Protein AF-A0A940X1I4-F1 (afdb_monomer)

Radius of gyration: 18.73 Å; Cα contacts (8 Å, |Δi|>4): 141; chains: 1; bounding box: 49×26×51 Å

pLDDT: mean 86.99, std 10.25, range [44.75, 97.38]

Sequence (140 aa):
MSSVQHRSVTEFQANRASGAPRRWTYWVALFTAVNGLLLLSGQDLTFLAGLVAPFAFAGATSHFVAAALFAAIAYASLRYRPILLVALVLYLVDTAFAAYSTLWSGVIMHVVVLALVGIAVTAGRRLKAQLAAETGGNKV

Organism: NCBI:txid1453541

Nearest PDB structures (foldseek):
  6jx6-assembly1_D  TM=3.379E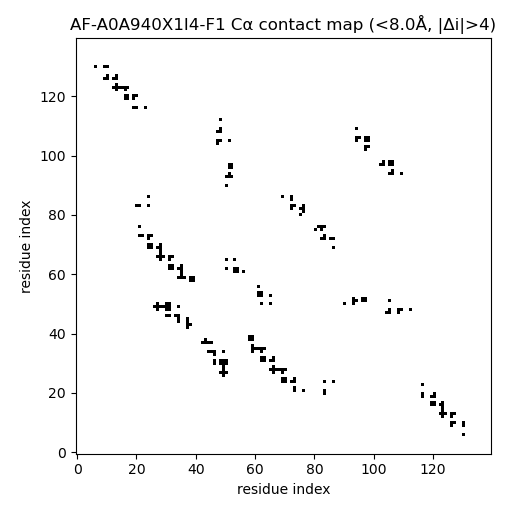-01  e=2.374E+00  Homo sapiens

Structure (mmCIF, N/CA/C/O backbone):
data_AF-A0A940X1I4-F1
#
_entry.id   AF-A0A940X1I4-F1
#
loop_
_atom_site.group_PDB
_atom_site.id
_atom_site.type_symbol
_atom_site.label_atom_id
_atom_site.label_alt_id
_atom_site.label_comp_id
_atom_site.label_asym_id
_atom_site.label_entity_id
_atom_site.label_seq_id
_atom_site.pdbx_PDB_ins_code
_atom_site.Cartn_x
_atom_site.Cartn_y
_atom_site.Cartn_z
_atom_site.occupancy
_atom_site.B_iso_or_equiv
_atom_site.auth_seq_id
_atom_site.auth_comp_id
_atom_site.auth_asym_id
_atom_site.auth_atom_id
_atom_site.pdbx_PDB_model_num
ATOM 1 N N . MET A 1 1 ? -26.478 -13.541 28.894 1.00 54.09 1 MET A N 1
ATOM 2 C CA . MET A 1 1 ? -25.081 -13.816 28.471 1.00 54.09 1 MET A CA 1
ATOM 3 C C . MET A 1 1 ? -24.812 -13.523 26.987 1.00 54.09 1 MET A C 1
ATOM 5 O O . MET A 1 1 ? -23.675 -13.205 26.672 1.00 54.09 1 MET A O 1
ATOM 9 N N . SER A 1 2 ? -25.808 -13.539 26.087 1.00 64.31 2 SER A N 1
ATOM 10 C CA . SER A 1 2 ? -25.612 -13.291 24.641 1.00 64.31 2 SER A CA 1
ATOM 11 C C . SER A 1 2 ? -25.209 -11.853 24.264 1.00 64.31 2 SER A C 1
ATOM 13 O O . SER A 1 2 ? -24.398 -11.671 23.360 1.00 64.31 2 SER A O 1
ATOM 15 N N . SER A 1 3 ? -25.711 -10.828 24.963 1.00 61.50 3 SER A N 1
ATOM 16 C CA . SER A 1 3 ? -25.433 -9.413 24.645 1.00 61.50 3 SER A CA 1
ATOM 17 C C . SER A 1 3 ? -23.980 -8.995 24.909 1.00 61.50 3 SER A C 1
ATOM 19 O O . SER A 1 3 ? -23.395 -8.246 24.130 1.00 61.50 3 SER A O 1
ATOM 21 N N . VAL A 1 4 ? -23.360 -9.529 25.967 1.00 63.28 4 VAL A N 1
ATOM 22 C CA . VAL A 1 4 ? -21.953 -9.258 26.318 1.00 63.28 4 VAL A CA 1
ATOM 23 C C . VAL A 1 4 ? -20.997 -9.892 25.301 1.00 63.28 4 VAL A C 1
ATOM 25 O O . VAL A 1 4 ? -20.015 -9.269 24.901 1.00 63.28 4 VAL A O 1
ATOM 28 N N . GLN A 1 5 ? -21.311 -11.103 24.828 1.00 69.31 5 GLN A N 1
ATOM 29 C CA . GLN A 1 5 ? -20.530 -11.799 23.802 1.00 69.31 5 GLN A CA 1
ATOM 30 C C . GLN A 1 5 ? -20.685 -11.151 22.415 1.00 69.31 5 GLN A C 1
ATOM 32 O O . GLN A 1 5 ? -19.723 -11.095 21.654 1.00 69.31 5 GLN A O 1
ATOM 37 N N . HIS A 1 6 ? -21.862 -10.603 22.098 1.00 72.94 6 HIS A N 1
ATOM 38 C CA . HIS A 1 6 ? -22.082 -9.849 20.861 1.00 72.94 6 HIS A CA 1
ATOM 39 C C . HIS A 1 6 ? -21.248 -8.558 20.828 1.00 72.94 6 HIS A C 1
ATOM 41 O O . HIS A 1 6 ? -20.562 -8.275 19.847 1.00 72.94 6 HIS A O 1
ATOM 47 N N . ARG A 1 7 ? -21.230 -7.805 21.935 1.00 75.81 7 ARG A N 1
ATOM 48 C CA . ARG A 1 7 ? -20.473 -6.553 22.046 1.00 75.81 7 ARG A CA 1
ATOM 49 C C . ARG A 1 7 ? -18.965 -6.751 21.885 1.00 75.81 7 ARG A C 1
ATOM 51 O O . ARG A 1 7 ? -18.337 -6.008 21.133 1.00 75.81 7 ARG A O 1
ATOM 58 N N . SER A 1 8 ? -18.384 -7.758 22.540 1.00 82.75 8 SER A N 1
ATOM 59 C CA . SER A 1 8 ? -16.937 -8.012 22.469 1.00 82.75 8 SER A CA 1
ATOM 60 C C . SER A 1 8 ? -16.475 -8.393 21.057 1.00 82.75 8 SER A C 1
ATOM 62 O O . SER A 1 8 ? -15.414 -7.951 20.607 1.00 82.75 8 SER A O 1
ATOM 64 N N . VAL A 1 9 ? -17.293 -9.146 20.314 1.00 83.75 9 VAL A N 1
ATOM 65 C CA . VAL A 1 9 ? -17.029 -9.484 18.908 1.00 83.75 9 VAL A CA 1
ATOM 66 C C . VAL A 1 9 ? -17.093 -8.236 18.027 1.00 83.75 9 VAL A C 1
ATOM 68 O O . VAL A 1 9 ? -16.181 -8.005 17.230 1.00 83.75 9 VAL A O 1
ATOM 71 N N . THR A 1 10 ? -18.116 -7.398 18.194 1.00 79.94 10 THR A N 1
ATOM 72 C CA . THR A 1 10 ? -18.276 -6.153 17.428 1.00 79.94 10 THR A CA 1
ATOM 73 C C . THR A 1 10 ? -17.136 -5.166 17.708 1.00 79.94 10 THR A C 1
ATOM 75 O O . THR A 1 10 ? -16.580 -4.585 16.773 1.00 79.94 10 THR A O 1
ATOM 78 N N . GLU A 1 11 ? -16.701 -5.026 18.965 1.00 81.12 11 GLU A N 1
ATOM 79 C CA . GLU A 1 11 ? -15.538 -4.212 19.353 1.00 81.12 11 GLU A CA 1
ATOM 80 C C . GLU A 1 11 ? -14.237 -4.737 18.732 1.00 81.12 11 GLU A C 1
ATOM 82 O O . GLU A 1 11 ? -13.456 -3.966 18.163 1.00 81.12 11 GLU A O 1
ATOM 87 N N . PHE A 1 12 ? -14.014 -6.054 18.762 1.00 84.62 12 PHE A N 1
ATOM 88 C CA . PHE A 1 12 ? -12.860 -6.678 18.116 1.00 84.62 12 PHE A CA 1
ATOM 89 C C . PHE A 1 12 ? -12.842 -6.416 16.603 1.00 84.62 12 PHE A C 1
ATOM 91 O O . PHE A 1 12 ? -11.812 -6.012 16.049 1.00 84.62 12 PHE A O 1
ATOM 98 N N . GLN A 1 13 ? -13.978 -6.594 15.925 1.00 84.19 13 GLN A N 1
ATOM 99 C CA . GLN A 1 13 ? -14.103 -6.350 14.487 1.00 84.19 13 GLN A CA 1
ATOM 100 C C . GLN A 1 13 ? -13.887 -4.873 14.138 1.00 84.19 13 GLN A C 1
ATOM 102 O O . GLN A 1 13 ? -13.129 -4.569 13.213 1.00 84.19 13 GLN A O 1
ATOM 107 N N . ALA A 1 14 ? -14.468 -3.949 14.907 1.00 80.81 14 ALA A N 1
ATOM 108 C CA . ALA A 1 14 ? -14.288 -2.510 14.730 1.00 80.81 14 ALA A CA 1
ATOM 109 C C . ALA A 1 14 ? -12.818 -2.085 14.898 1.00 80.81 14 ALA A C 1
ATOM 111 O O . ALA A 1 14 ? -12.292 -1.290 14.107 1.00 80.81 14 ALA A O 1
ATOM 112 N N . ASN A 1 15 ? -12.127 -2.646 15.893 1.00 82.44 15 ASN A N 1
ATOM 113 C CA . ASN A 1 15 ? -10.704 -2.407 16.116 1.00 82.44 15 ASN A CA 1
ATOM 114 C C . ASN A 1 15 ? -9.856 -2.971 14.971 1.00 82.44 15 ASN A C 1
ATOM 116 O O . ASN A 1 15 ? -8.997 -2.261 14.437 1.00 82.44 15 ASN A O 1
ATOM 120 N N . ARG A 1 16 ? -10.142 -4.196 14.515 1.00 83.69 16 ARG A N 1
ATOM 121 C CA . ARG A 1 16 ? -9.458 -4.820 13.372 1.00 83.69 16 ARG A CA 1
ATOM 122 C C . ARG A 1 16 ? -9.637 -4.005 12.088 1.00 83.69 16 ARG A C 1
ATOM 124 O O . ARG A 1 16 ? -8.648 -3.746 11.402 1.00 83.69 16 ARG A O 1
ATOM 131 N N . ALA A 1 17 ? -10.861 -3.570 11.797 1.00 82.12 17 ALA A N 1
ATOM 132 C CA . ALA A 1 17 ? -11.200 -2.766 10.624 1.00 82.12 17 ALA A CA 1
ATOM 133 C C . ALA A 1 17 ? -10.513 -1.392 10.645 1.00 82.12 17 ALA A C 1
ATOM 135 O O . ALA A 1 17 ? -10.037 -0.915 9.619 1.00 82.12 17 ALA A O 1
ATOM 136 N N . SER A 1 18 ? -10.361 -0.781 11.824 1.00 80.00 18 SER A N 1
ATOM 137 C CA . SER A 1 18 ? -9.660 0.503 11.951 1.00 80.00 18 SER A CA 1
ATOM 138 C C . SER A 1 18 ? -8.162 0.435 11.619 1.00 80.00 18 SER A C 1
ATOM 140 O O . SER A 1 18 ? -7.569 1.445 11.247 1.00 80.00 18 SER A O 1
ATOM 142 N N . GLY A 1 19 ? -7.553 -0.752 11.708 1.00 85.50 19 GLY A N 1
ATOM 143 C CA . GLY A 1 19 ? -6.171 -0.998 11.297 1.00 85.50 19 GLY A CA 1
ATOM 144 C C . GLY A 1 19 ? -5.999 -1.326 9.811 1.00 85.50 19 GLY A C 1
ATOM 145 O O . GLY A 1 19 ? -4.861 -1.505 9.375 1.00 85.50 19 GLY A O 1
ATOM 146 N N . ALA A 1 20 ? -7.089 -1.431 9.039 1.00 87.38 20 ALA A N 1
ATOM 147 C CA . ALA A 1 20 ? -7.049 -1.855 7.641 1.00 87.38 20 ALA A CA 1
ATOM 148 C C . ALA A 1 20 ? -6.165 -0.963 6.750 1.00 87.38 20 ALA A C 1
ATOM 150 O O . ALA A 1 20 ? -5.335 -1.538 6.049 1.00 87.38 20 ALA A O 1
ATOM 151 N N . PRO A 1 21 ? -6.217 0.386 6.821 1.00 89.69 21 PRO A N 1
ATOM 152 C CA . PRO A 1 21 ? -5.365 1.232 5.981 1.00 89.69 21 PRO A CA 1
ATOM 153 C C . PRO A 1 21 ? -3.871 0.980 6.208 1.00 89.69 21 PRO A C 1
ATOM 155 O O . PRO A 1 21 ? -3.123 0.783 5.262 1.00 89.69 21 PRO A O 1
ATOM 158 N N . ARG A 1 22 ? -3.434 0.874 7.468 1.00 93.19 22 ARG A N 1
ATOM 159 C CA . ARG A 1 22 ? -2.030 0.579 7.788 1.00 93.19 22 ARG A CA 1
ATOM 160 C C . ARG A 1 22 ? -1.601 -0.797 7.283 1.00 93.19 22 ARG A C 1
ATOM 162 O O . ARG A 1 22 ? -0.516 -0.944 6.733 1.00 93.19 22 ARG A O 1
ATOM 169 N N . ARG A 1 23 ? -2.434 -1.820 7.507 1.00 92.94 23 ARG A N 1
ATOM 170 C CA . ARG A 1 23 ? -2.147 -3.187 7.044 1.00 92.94 23 ARG A CA 1
ATOM 171 C C . ARG A 1 23 ? -2.058 -3.241 5.526 1.00 92.94 23 ARG A C 1
ATOM 173 O O . ARG A 1 23 ? -1.164 -3.890 5.009 1.00 92.94 23 ARG A O 1
ATOM 180 N N . TRP A 1 24 ? -2.947 -2.538 4.835 1.00 93.75 24 TRP A N 1
ATOM 181 C CA . TRP A 1 24 ? -2.897 -2.384 3.389 1.00 93.75 24 TRP A CA 1
ATOM 182 C C . TRP A 1 24 ? -1.570 -1.769 2.929 1.00 93.75 24 TRP A C 1
ATOM 184 O O . TRP A 1 24 ? -0.916 -2.347 2.070 1.00 93.75 24 TRP A O 1
ATOM 194 N N . THR A 1 25 ? -1.114 -0.678 3.551 1.00 94.56 25 THR A N 1
ATOM 195 C CA . THR A 1 25 ? 0.183 -0.068 3.214 1.00 94.56 25 THR A CA 1
ATOM 196 C C . THR A 1 25 ? 1.349 -1.052 3.398 1.00 94.56 25 THR A C 1
ATOM 198 O O . THR A 1 25 ? 2.239 -1.101 2.554 1.00 94.56 25 THR A O 1
ATOM 201 N N . TYR A 1 26 ? 1.322 -1.893 4.441 1.00 95.88 26 TYR A N 1
ATOM 202 C CA . TYR A 1 26 ? 2.303 -2.976 4.605 1.00 95.88 26 TYR A CA 1
ATOM 203 C C . TYR A 1 26 ? 2.203 -4.058 3.523 1.00 95.88 26 TYR A C 1
ATOM 205 O O . TYR A 1 26 ? 3.232 -4.536 3.057 1.00 95.88 26 TYR A O 1
ATOM 213 N N . TRP A 1 27 ? 0.994 -4.443 3.107 1.00 94.12 27 TRP A N 1
ATOM 214 C CA . TRP A 1 27 ? 0.813 -5.407 2.017 1.00 94.12 27 TRP A CA 1
ATOM 215 C C . TRP A 1 27 ? 1.352 -4.873 0.690 1.00 94.12 27 TRP A C 1
ATOM 217 O O . TRP A 1 27 ? 2.059 -5.599 -0.001 1.00 94.12 27 TRP A O 1
ATOM 227 N N . VAL A 1 28 ? 1.100 -3.599 0.370 1.00 94.50 28 VAL A N 1
ATOM 228 C CA . VAL A 1 28 ? 1.676 -2.945 -0.818 1.00 94.50 28 VAL A CA 1
ATOM 229 C C . VAL A 1 28 ? 3.203 -2.958 -0.751 1.00 94.50 28 VAL A C 1
ATOM 231 O O . VAL A 1 28 ? 3.848 -3.334 -1.729 1.00 94.50 28 VAL A O 1
ATOM 234 N N . ALA A 1 29 ? 3.790 -2.620 0.403 1.00 96.25 29 ALA A N 1
ATOM 235 C CA . ALA A 1 29 ? 5.237 -2.699 0.601 1.00 96.25 29 ALA A CA 1
ATOM 236 C C . ALA A 1 29 ? 5.772 -4.118 0.356 1.00 96.25 29 ALA A C 1
ATOM 238 O O . ALA A 1 29 ? 6.731 -4.295 -0.392 1.00 96.25 29 ALA A O 1
ATOM 239 N N . LEU A 1 30 ? 5.125 -5.131 0.939 1.00 96.50 30 LEU A N 1
ATOM 240 C CA . LEU A 1 30 ? 5.527 -6.527 0.796 1.00 96.50 30 LEU A CA 1
ATOM 241 C C . LEU A 1 30 ? 5.457 -6.995 -0.661 1.00 96.50 30 LEU A C 1
ATOM 243 O O . LEU A 1 30 ? 6.448 -7.508 -1.167 1.00 96.50 30 LEU A O 1
ATOM 247 N N . PHE A 1 31 ? 4.329 -6.804 -1.350 1.00 94.94 31 PHE A N 1
ATOM 248 C CA . PHE A 1 31 ? 4.189 -7.240 -2.744 1.00 94.94 31 PHE A CA 1
ATOM 249 C C . PHE A 1 31 ? 5.152 -6.504 -3.678 1.00 94.94 31 PHE A C 1
ATOM 251 O O . PHE A 1 31 ? 5.712 -7.112 -4.585 1.00 94.94 31 PHE A O 1
ATOM 258 N N . THR A 1 32 ? 5.423 -5.225 -3.410 1.00 95.06 32 THR A N 1
ATOM 259 C CA . THR A 1 32 ? 6.432 -4.465 -4.159 1.00 95.06 32 THR A CA 1
ATOM 260 C C . THR A 1 32 ? 7.838 -5.023 -3.925 1.00 95.06 32 THR A C 1
ATOM 262 O O . THR A 1 32 ? 8.592 -5.193 -4.878 1.00 95.06 32 THR A O 1
ATOM 265 N N . ALA A 1 33 ? 8.193 -5.381 -2.687 1.00 95.81 33 ALA A N 1
ATOM 266 C CA . ALA A 1 33 ? 9.474 -6.024 -2.393 1.00 95.81 33 ALA A CA 1
ATOM 267 C C . ALA A 1 33 ? 9.590 -7.408 -3.051 1.00 95.81 33 ALA A C 1
ATOM 269 O O . ALA A 1 33 ? 10.642 -7.738 -3.592 1.00 95.81 33 ALA A O 1
ATOM 270 N N . VAL A 1 34 ? 8.509 -8.198 -3.051 1.00 94.81 34 VAL A N 1
ATOM 271 C CA . VAL A 1 34 ? 8.452 -9.496 -3.742 1.00 94.81 34 VAL A CA 1
ATOM 272 C C . VAL A 1 34 ? 8.685 -9.319 -5.242 1.00 94.81 34 VAL A C 1
ATOM 274 O O . VAL A 1 34 ? 9.486 -10.060 -5.796 1.00 94.81 34 VAL A O 1
ATOM 277 N N . ASN A 1 35 ? 8.093 -8.308 -5.886 1.00 93.00 35 ASN A N 1
ATOM 278 C CA . ASN A 1 35 ? 8.389 -7.990 -7.289 1.00 93.00 35 ASN A CA 1
ATOM 279 C C . ASN A 1 35 ? 9.881 -7.696 -7.513 1.00 93.00 35 ASN A C 1
ATOM 281 O O . ASN A 1 35 ? 10.471 -8.211 -8.458 1.00 93.00 35 ASN A O 1
ATOM 285 N N . GLY A 1 36 ? 10.518 -6.942 -6.609 1.00 92.31 36 GLY A N 1
ATOM 286 C CA . GLY A 1 36 ? 11.967 -6.721 -6.650 1.00 92.31 36 GLY A CA 1
ATOM 287 C C . GLY A 1 36 ? 12.773 -8.021 -6.547 1.00 92.31 36 GLY A C 1
ATOM 288 O O . GLY A 1 36 ? 13.729 -8.214 -7.295 1.00 92.31 36 GLY A O 1
ATOM 289 N N . LEU A 1 37 ? 12.374 -8.940 -5.661 1.00 94.00 37 LEU A N 1
ATOM 290 C CA . LEU A 1 37 ? 13.012 -10.256 -5.522 1.00 94.00 37 LEU A CA 1
ATOM 291 C C . LEU A 1 37 ? 12.827 -11.125 -6.771 1.00 94.00 37 LEU A C 1
ATOM 293 O O . LEU A 1 37 ? 13.787 -11.751 -7.216 1.00 94.00 37 LEU A O 1
ATOM 297 N N . LEU A 1 38 ? 11.626 -11.142 -7.355 1.00 91.88 38 LEU A N 1
ATOM 298 C CA . LEU A 1 38 ? 11.343 -11.880 -8.587 1.00 91.88 38 LEU A CA 1
ATOM 299 C C . LEU A 1 38 ? 12.211 -11.371 -9.738 1.00 91.88 38 LEU A C 1
ATOM 301 O O . LEU A 1 38 ? 12.859 -12.176 -10.410 1.00 91.88 38 LEU A O 1
ATOM 305 N N . LEU A 1 39 ? 12.328 -10.046 -9.873 1.00 90.19 39 LEU A N 1
ATOM 306 C CA . LEU A 1 39 ? 13.186 -9.416 -10.871 1.00 90.19 39 LEU A CA 1
ATOM 307 C C . LEU A 1 39 ? 14.666 -9.778 -10.666 1.00 90.19 39 LEU A C 1
ATOM 309 O O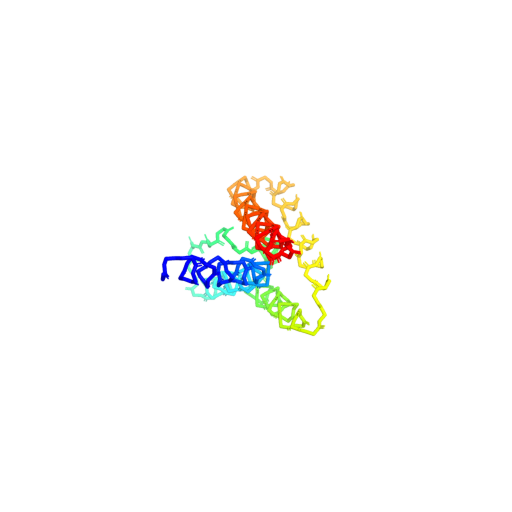 . LEU A 1 39 ? 15.349 -10.108 -11.632 1.00 90.19 39 LEU A O 1
ATOM 313 N N . LEU A 1 40 ? 15.163 -9.778 -9.420 1.00 91.81 40 LEU A N 1
ATOM 314 C CA . LEU A 1 40 ? 16.532 -10.226 -9.108 1.00 91.81 40 LEU A CA 1
ATOM 315 C C . LEU A 1 40 ? 16.765 -11.697 -9.460 1.00 91.81 40 LEU A C 1
ATOM 317 O O . LEU A 1 40 ? 17.860 -12.061 -9.880 1.00 91.81 40 LEU A O 1
ATOM 321 N N . SER A 1 41 ? 15.750 -12.540 -9.279 1.00 90.38 41 SER A N 1
ATOM 322 C CA . SER A 1 41 ? 15.820 -13.966 -9.603 1.00 90.38 41 SER A CA 1
ATOM 323 C C . SER A 1 41 ? 15.635 -14.276 -11.094 1.00 90.38 41 SER A C 1
ATOM 325 O O . SER A 1 41 ? 15.702 -15.442 -11.475 1.00 90.38 41 SER A O 1
ATOM 327 N N . GLY A 1 42 ? 15.399 -13.259 -11.933 1.00 86.00 42 GLY A N 1
ATOM 328 C CA . GLY A 1 42 ? 15.167 -13.422 -13.369 1.00 86.00 42 GLY A CA 1
ATOM 329 C C . GLY A 1 42 ? 13.837 -14.100 -13.713 1.00 86.00 42 GLY A C 1
ATOM 330 O O . GLY A 1 42 ? 13.706 -14.653 -14.801 1.00 86.00 42 GLY A O 1
ATOM 331 N N . GLN A 1 43 ? 12.865 -14.099 -12.795 1.00 84.88 43 GLN A N 1
ATOM 332 C CA . GLN A 1 43 ? 11.539 -14.654 -13.059 1.00 84.88 43 GLN A CA 1
ATOM 333 C C . GLN A 1 43 ? 10.665 -13.646 -13.802 1.00 84.88 43 GLN A C 1
ATOM 335 O O . GLN A 1 43 ? 10.564 -12.490 -13.400 1.00 84.88 43 GLN A O 1
ATOM 340 N N . ASP A 1 44 ? 9.970 -14.117 -14.837 1.00 76.06 44 ASP A N 1
ATOM 341 C CA . ASP A 1 44 ? 9.014 -13.326 -15.622 1.00 76.06 44 ASP A CA 1
ATOM 342 C C . ASP A 1 44 ? 7.607 -13.363 -14.994 1.00 76.06 44 ASP A C 1
ATOM 344 O O . ASP A 1 44 ? 6.606 -13.725 -15.611 1.00 76.06 44 ASP A O 1
ATOM 348 N N . LEU A 1 45 ? 7.549 -13.088 -13.689 1.00 78.44 45 LEU A N 1
ATOM 349 C CA . LEU A 1 45 ? 6.323 -13.069 -12.898 1.00 78.44 45 LEU A CA 1
ATOM 350 C C . LEU A 1 45 ? 6.201 -11.730 -12.176 1.00 78.44 45 LEU A C 1
ATOM 352 O O . LEU A 1 45 ? 7.150 -11.260 -11.551 1.00 78.44 45 LEU A O 1
ATOM 356 N N . THR A 1 46 ? 4.994 -11.163 -12.198 1.00 75.25 46 THR A N 1
ATOM 357 C CA . THR A 1 46 ? 4.696 -9.878 -11.558 1.00 75.25 46 THR A CA 1
ATOM 358 C C . THR A 1 46 ? 3.474 -9.993 -10.658 1.00 75.25 46 THR A C 1
ATOM 360 O O . THR A 1 46 ? 2.376 -10.331 -11.105 1.00 75.25 46 THR A O 1
ATOM 363 N N . PHE A 1 47 ? 3.630 -9.639 -9.383 1.00 78.62 47 PHE A N 1
ATOM 364 C CA . PHE A 1 47 ? 2.507 -9.409 -8.482 1.00 78.62 47 PHE A CA 1
ATOM 365 C C . PHE A 1 47 ? 1.938 -8.007 -8.701 1.00 78.62 47 PHE A C 1
ATOM 367 O O . PHE A 1 47 ? 2.447 -7.011 -8.185 1.00 78.62 47 PHE A O 1
ATOM 374 N N . LEU A 1 48 ? 0.807 -7.939 -9.403 1.00 74.62 48 LEU A N 1
ATOM 375 C CA . LEU A 1 48 ? 0.078 -6.692 -9.684 1.00 74.62 48 LEU A CA 1
ATOM 376 C C . LEU A 1 48 ? -0.546 -6.033 -8.438 1.00 74.62 48 LEU A C 1
ATOM 378 O O . LEU A 1 48 ? -1.083 -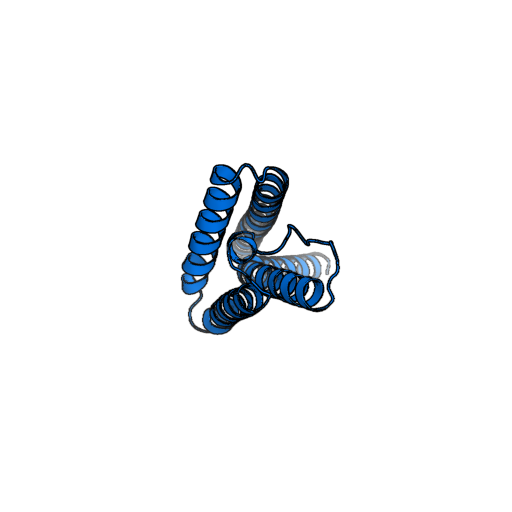4.935 -8.526 1.00 74.62 48 LEU A O 1
ATOM 382 N N . ALA A 1 49 ? -0.504 -6.708 -7.284 1.00 73.88 49 ALA A N 1
ATOM 383 C CA . ALA A 1 49 ? -0.970 -6.183 -6.000 1.00 73.88 49 ALA A CA 1
ATOM 384 C C . ALA A 1 49 ? 0.038 -5.227 -5.322 1.00 73.88 49 ALA A C 1
ATOM 386 O O . ALA A 1 49 ? -0.305 -4.590 -4.323 1.00 73.88 49 ALA A O 1
ATOM 387 N N . GLY A 1 50 ? 1.276 -5.160 -5.830 1.00 83.56 50 GLY A N 1
ATOM 388 C CA . GLY A 1 50 ? 2.280 -4.158 -5.461 1.00 83.56 50 GLY A CA 1
ATOM 389 C C . GLY A 1 50 ? 2.189 -2.895 -6.324 1.00 83.56 50 GLY A C 1
ATOM 390 O O . GLY A 1 50 ? 1.211 -2.694 -7.038 1.00 83.56 50 GLY A O 1
ATOM 391 N N . LEU A 1 51 ? 3.216 -2.048 -6.253 1.00 89.44 51 LEU A N 1
ATOM 392 C CA . LEU A 1 51 ? 3.326 -0.843 -7.082 1.00 89.44 51 LEU A CA 1
ATOM 393 C C . LEU A 1 51 ? 3.786 -1.172 -8.507 1.00 89.44 51 LEU A C 1
ATOM 395 O O . LEU A 1 51 ? 4.605 -2.072 -8.710 1.00 89.44 51 LEU A O 1
ATOM 399 N N . VAL A 1 52 ? 3.296 -0.397 -9.473 1.00 89.56 52 VAL A N 1
ATOM 400 C CA . VAL A 1 52 ? 3.605 -0.515 -10.904 1.00 89.56 52 VAL A CA 1
ATOM 401 C C . VAL A 1 52 ? 4.752 0.409 -11.314 1.00 89.56 52 VAL A C 1
ATOM 403 O O . VAL A 1 52 ? 5.617 -0.006 -12.081 1.00 89.56 52 VAL A O 1
ATOM 406 N N . ALA A 1 53 ? 4.820 1.637 -10.793 1.00 89.62 53 ALA A N 1
ATOM 407 C CA . ALA A 1 53 ? 5.840 2.620 -11.162 1.00 89.62 53 ALA A CA 1
ATOM 408 C C . ALA A 1 53 ? 7.293 2.126 -11.020 1.00 89.62 53 ALA A C 1
ATOM 410 O O . ALA A 1 53 ? 8.110 2.498 -11.863 1.00 89.62 53 ALA A O 1
ATOM 411 N N . PRO A 1 54 ? 7.663 1.271 -10.042 1.00 89.75 54 PRO A N 1
ATOM 412 C CA . PRO A 1 54 ? 9.016 0.722 -9.973 1.00 89.75 54 PRO A CA 1
ATOM 413 C C . PRO A 1 54 ? 9.477 -0.028 -11.233 1.00 89.75 54 PRO A C 1
ATOM 415 O O . PRO A 1 54 ? 10.677 -0.020 -11.508 1.00 89.75 54 PRO A O 1
ATOM 418 N N . PHE A 1 55 ? 8.559 -0.606 -12.020 1.00 88.19 55 PHE A N 1
ATOM 419 C CA . PHE A 1 55 ? 8.868 -1.269 -13.296 1.00 88.19 55 PHE A CA 1
ATOM 420 C C . PHE A 1 55 ? 9.282 -0.303 -14.412 1.00 88.19 55 PHE A C 1
ATOM 422 O O . PHE A 1 55 ? 9.876 -0.730 -15.396 1.00 88.19 55 PHE A O 1
ATOM 429 N N . ALA A 1 56 ? 9.005 0.995 -14.267 1.00 87.06 56 ALA A N 1
ATOM 430 C CA . ALA A 1 56 ? 9.456 2.010 -15.217 1.00 87.06 56 ALA A CA 1
ATOM 431 C C . ALA A 1 56 ? 10.962 2.308 -15.103 1.00 87.06 56 ALA A C 1
ATOM 433 O O . ALA A 1 56 ? 11.527 2.988 -15.958 1.00 87.06 56 ALA A O 1
ATOM 434 N N . PHE A 1 57 ? 11.613 1.821 -14.045 1.00 87.94 57 PHE A N 1
ATOM 435 C CA . PHE A 1 57 ? 13.035 2.013 -13.792 1.00 87.94 57 PHE A CA 1
ATOM 436 C C . PHE A 1 57 ? 13.800 0.711 -14.022 1.00 87.94 57 PHE A C 1
ATOM 438 O O . PHE A 1 57 ? 13.312 -0.378 -13.727 1.00 87.94 57 PHE A O 1
ATOM 445 N N . ALA A 1 58 ? 15.032 0.827 -14.516 1.00 80.62 58 ALA A N 1
ATOM 446 C CA . ALA A 1 58 ? 15.891 -0.330 -14.710 1.00 80.62 58 ALA A CA 1
ATOM 447 C C . ALA A 1 58 ? 16.339 -0.924 -13.362 1.00 80.62 58 ALA A C 1
ATOM 449 O O . ALA A 1 58 ? 16.909 -0.230 -12.516 1.00 80.62 58 ALA A O 1
ATOM 450 N N . GLY A 1 59 ? 16.139 -2.234 -13.207 1.00 84.81 59 GLY A N 1
ATOM 451 C CA . GLY A 1 59 ? 16.643 -3.016 -12.080 1.00 84.81 59 GLY A CA 1
ATOM 452 C C . GLY A 1 59 ? 15.726 -3.065 -10.854 1.00 84.81 59 GLY A C 1
ATOM 453 O O . GLY A 1 59 ? 14.740 -2.347 -10.721 1.00 84.81 59 GLY A O 1
ATOM 454 N N . ALA A 1 60 ? 16.067 -3.958 -9.923 1.00 91.56 60 ALA A N 1
ATOM 455 C CA . ALA A 1 60 ? 15.214 -4.277 -8.777 1.00 91.56 60 ALA A CA 1
ATOM 456 C C . ALA A 1 60 ? 15.262 -3.228 -7.656 1.00 91.56 60 ALA A C 1
ATOM 458 O O . ALA A 1 60 ? 14.386 -3.193 -6.794 1.00 91.56 60 ALA A O 1
ATOM 459 N N . THR A 1 61 ? 16.271 -2.356 -7.650 1.00 94.06 61 THR A N 1
ATOM 460 C CA . THR A 1 61 ? 16.492 -1.377 -6.577 1.00 94.06 61 THR A CA 1
ATOM 461 C C . THR A 1 61 ? 15.299 -0.438 -6.387 1.00 94.06 61 THR A C 1
ATOM 463 O O . THR A 1 61 ? 14.931 -0.149 -5.249 1.00 94.06 61 THR A O 1
ATOM 466 N N . SER A 1 62 ? 14.643 -0.013 -7.473 1.00 94.44 62 SER A N 1
ATOM 467 C CA . SER A 1 62 ? 13.447 0.844 -7.427 1.00 94.44 62 SER A CA 1
ATOM 468 C C . SER A 1 62 ? 12.314 0.221 -6.603 1.00 94.44 62 SER A C 1
ATOM 470 O O . SER A 1 62 ? 11.645 0.916 -5.838 1.00 94.44 62 SER A O 1
ATOM 472 N N . HIS A 1 63 ? 12.146 -1.100 -6.696 1.00 95.00 63 HIS A N 1
ATOM 473 C CA . HIS A 1 63 ? 11.128 -1.850 -5.971 1.00 95.00 63 HIS A CA 1
ATOM 474 C C . HIS A 1 63 ? 11.404 -1.851 -4.469 1.00 95.00 63 HIS A C 1
ATOM 476 O O . HIS A 1 63 ? 10.504 -1.589 -3.673 1.00 95.00 63 HIS A O 1
ATOM 482 N N . PHE A 1 64 ? 12.655 -2.083 -4.067 1.00 96.44 64 PHE A N 1
ATOM 483 C CA . PHE A 1 64 ? 13.034 -2.082 -2.654 1.00 96.44 64 PHE A CA 1
ATOM 484 C C . PHE A 1 64 ? 12.947 -0.691 -2.032 1.00 96.44 64 PHE A C 1
ATOM 486 O O . PHE A 1 64 ? 12.476 -0.564 -0.904 1.00 96.44 64 PHE A O 1
ATOM 493 N N . VAL A 1 65 ? 13.331 0.355 -2.769 1.00 96.19 65 VAL A N 1
ATOM 494 C CA . VAL A 1 65 ? 13.175 1.744 -2.315 1.00 96.19 65 VAL A CA 1
ATOM 495 C C . VAL A 1 65 ? 11.696 2.068 -2.104 1.00 96.19 65 VAL A C 1
ATOM 497 O O . VAL A 1 65 ? 11.317 2.540 -1.032 1.00 96.19 65 VAL A O 1
ATOM 500 N N . ALA A 1 66 ? 10.841 1.759 -3.079 1.00 95.38 66 ALA A N 1
ATOM 501 C CA . ALA A 1 66 ? 9.408 2.014 -2.975 1.00 95.38 66 ALA A CA 1
ATOM 502 C C . ALA A 1 66 ? 8.756 1.204 -1.837 1.00 95.38 66 ALA A C 1
ATOM 504 O O . ALA A 1 66 ? 7.979 1.748 -1.047 1.00 95.38 66 ALA A O 1
ATOM 505 N N . ALA A 1 67 ? 9.129 -0.070 -1.689 1.00 96.38 67 ALA A N 1
ATOM 506 C CA . ALA A 1 67 ? 8.683 -0.920 -0.591 1.00 96.38 67 ALA A CA 1
ATOM 507 C C . ALA A 1 67 ? 9.108 -0.369 0.778 1.00 96.38 67 ALA A C 1
ATOM 509 O O . ALA A 1 67 ? 8.285 -0.296 1.693 1.00 96.38 67 ALA A O 1
ATOM 510 N N . ALA A 1 68 ? 10.362 0.069 0.918 1.00 97.12 68 ALA A N 1
ATOM 511 C CA . ALA A 1 68 ? 10.876 0.657 2.150 1.00 97.12 68 ALA A CA 1
ATOM 512 C C . ALA A 1 68 ? 10.129 1.947 2.518 1.00 97.12 68 ALA A C 1
ATOM 514 O O . ALA A 1 68 ? 9.773 2.132 3.682 1.00 97.12 68 ALA A O 1
ATOM 515 N N . LEU A 1 69 ? 9.818 2.803 1.538 1.00 96.88 69 LEU A N 1
ATOM 516 C CA . LEU A 1 69 ? 9.021 4.013 1.753 1.00 96.88 69 LEU A CA 1
ATOM 517 C C . LEU A 1 69 ? 7.611 3.681 2.255 1.00 96.88 69 LEU A C 1
ATOM 519 O O . LEU A 1 69 ? 7.171 4.239 3.260 1.00 96.88 69 LEU A O 1
ATOM 523 N N . PHE A 1 70 ? 6.913 2.738 1.618 1.00 97.31 70 PHE A N 1
ATOM 524 C CA . PHE A 1 70 ? 5.581 2.323 2.070 1.00 97.31 70 PHE A CA 1
ATOM 525 C C . PHE A 1 70 ? 5.623 1.681 3.464 1.00 97.31 70 PHE A C 1
ATOM 527 O O . PHE A 1 70 ? 4.790 2.006 4.314 1.00 97.31 70 PHE A O 1
ATOM 534 N N . ALA A 1 71 ? 6.618 0.837 3.749 1.00 97.38 71 ALA A N 1
ATOM 535 C CA . ALA A 1 71 ? 6.814 0.258 5.077 1.00 97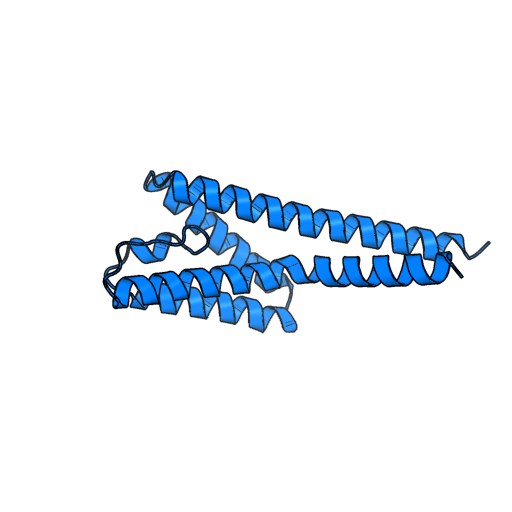.38 71 ALA A CA 1
ATOM 536 C C . ALA A 1 71 ? 7.089 1.339 6.138 1.00 97.38 71 ALA A C 1
ATOM 538 O O . ALA A 1 71 ? 6.512 1.292 7.225 1.00 97.38 71 ALA A O 1
ATOM 539 N N . ALA A 1 72 ? 7.900 2.351 5.815 1.00 97.25 72 ALA A N 1
ATOM 540 C CA . ALA A 1 72 ? 8.193 3.472 6.702 1.00 97.25 72 ALA A CA 1
ATOM 541 C C . ALA A 1 72 ? 6.944 4.322 6.988 1.00 97.25 72 ALA A C 1
ATOM 543 O O . ALA A 1 72 ? 6.688 4.654 8.146 1.00 97.25 72 ALA A O 1
ATOM 544 N N . ILE A 1 73 ? 6.118 4.613 5.975 1.00 96.62 73 ILE A N 1
ATOM 545 C CA . ILE A 1 73 ? 4.834 5.314 6.155 1.00 96.62 73 ILE A CA 1
ATOM 546 C C . ILE A 1 73 ? 3.900 4.490 7.052 1.00 96.62 73 ILE A C 1
ATOM 548 O O . ILE A 1 73 ? 3.305 5.016 7.999 1.00 96.62 73 ILE A O 1
ATOM 552 N N . ALA A 1 74 ? 3.796 3.183 6.799 1.00 95.69 74 ALA A N 1
ATOM 553 C CA . ALA A 1 74 ? 2.976 2.279 7.596 1.00 95.69 74 ALA A CA 1
ATOM 554 C C . ALA A 1 74 ? 3.449 2.218 9.059 1.00 95.69 74 ALA A C 1
ATOM 556 O O . ALA A 1 74 ? 2.620 2.245 9.974 1.00 95.69 74 ALA A O 1
ATOM 557 N N . TYR A 1 75 ? 4.760 2.206 9.297 1.00 96.38 75 TYR A N 1
ATOM 558 C CA . TYR A 1 75 ? 5.345 2.248 10.635 1.00 96.38 75 TYR A CA 1
ATOM 559 C C . TYR A 1 75 ? 5.083 3.587 11.334 1.00 96.38 75 TYR A C 1
ATOM 561 O O . TYR A 1 75 ? 4.523 3.614 12.431 1.00 96.38 75 TYR A O 1
ATOM 569 N N . ALA A 1 76 ? 5.376 4.709 10.673 1.00 95.06 76 ALA A N 1
ATOM 570 C CA . ALA A 1 76 ? 5.151 6.054 11.203 1.00 95.06 76 ALA A CA 1
ATOM 571 C C . ALA A 1 76 ? 3.674 6.317 11.556 1.00 95.06 76 ALA A C 1
ATOM 573 O O . ALA A 1 76 ? 3.375 7.054 12.503 1.00 95.06 76 ALA A O 1
ATOM 574 N N . SER A 1 77 ? 2.737 5.652 10.870 1.00 95.31 77 SER A N 1
ATOM 575 C CA . SER A 1 77 ? 1.302 5.754 11.159 1.00 95.31 77 SER A CA 1
ATOM 576 C C . SER A 1 77 ? 0.889 5.260 12.552 1.00 95.31 77 SER A C 1
ATOM 578 O O . SER A 1 77 ? -0.218 5.568 13.002 1.00 95.31 77 SER A O 1
ATOM 580 N N . LEU A 1 78 ? 1.760 4.523 13.259 1.00 92.06 78 LEU A N 1
ATOM 581 C CA . LEU A 1 78 ? 1.561 4.168 14.669 1.00 92.06 78 LEU A CA 1
ATOM 582 C C . LEU A 1 78 ? 1.448 5.412 15.552 1.00 92.06 78 LEU A C 1
ATOM 584 O O . LEU A 1 78 ? 0.595 5.451 16.437 1.00 92.06 78 LEU A O 1
ATOM 588 N N . ARG A 1 79 ? 2.279 6.425 15.282 1.00 93.06 79 ARG A N 1
ATOM 589 C CA . ARG A 1 79 ? 2.303 7.691 16.020 1.00 93.06 79 ARG A CA 1
ATOM 590 C C . ARG A 1 79 ? 1.461 8.766 15.339 1.00 93.06 79 ARG A C 1
ATOM 592 O O . ARG A 1 79 ? 0.786 9.526 16.023 1.00 93.06 79 ARG A O 1
ATOM 599 N N . TYR A 1 80 ? 1.472 8.818 14.007 1.00 92.81 80 TYR A N 1
ATOM 600 C CA . TYR A 1 80 ? 0.789 9.857 13.237 1.00 92.81 80 TYR A CA 1
ATOM 601 C C . TYR A 1 80 ? -0.111 9.255 12.155 1.00 92.81 80 TYR A C 1
ATOM 603 O O . TYR A 1 80 ? 0.270 9.123 10.996 1.00 92.81 80 TYR A O 1
ATOM 611 N N . ARG A 1 81 ? -1.343 8.890 12.532 1.00 88.56 81 ARG A N 1
ATOM 612 C CA . ARG A 1 81 ? -2.324 8.261 11.625 1.00 88.56 81 ARG A CA 1
ATOM 613 C C . ARG A 1 81 ? -2.566 9.011 10.302 1.00 88.56 81 ARG A C 1
ATOM 615 O O . ARG A 1 81 ? -2.697 8.320 9.292 1.00 88.56 81 ARG A O 1
ATOM 622 N N . PRO A 1 82 ? -2.610 10.361 10.253 1.00 92.62 82 PRO A N 1
ATOM 623 C CA . PRO A 1 82 ? -2.841 11.084 9.002 1.00 92.62 82 PRO A CA 1
ATOM 624 C C . PRO A 1 82 ? -1.774 10.844 7.927 1.00 92.62 82 PRO A C 1
ATOM 626 O O . PRO A 1 82 ? -2.066 11.045 6.753 1.00 92.62 82 PRO A O 1
ATOM 629 N N . ILE A 1 83 ? -0.578 10.346 8.277 1.00 94.56 83 ILE A N 1
ATOM 630 C CA . ILE A 1 83 ? 0.467 10.019 7.292 1.00 94.56 83 ILE A CA 1
ATOM 631 C C . ILE A 1 83 ? 0.024 8.965 6.270 1.00 94.56 83 ILE A C 1
ATOM 633 O O . ILE A 1 83 ? 0.546 8.918 5.163 1.00 94.56 83 ILE A O 1
ATOM 637 N N . LEU A 1 84 ? -0.978 8.146 6.602 1.00 92.88 84 LEU A N 1
ATOM 638 C CA . LEU A 1 84 ? -1.551 7.172 5.671 1.00 92.88 84 LEU A CA 1
ATOM 639 C C . LEU A 1 84 ? -2.216 7.835 4.455 1.00 92.88 84 LEU A C 1
ATOM 641 O O . LEU A 1 84 ? -2.355 7.185 3.423 1.00 92.88 84 LEU A O 1
ATOM 645 N N . LEU A 1 85 ? -2.579 9.122 4.542 1.00 93.81 85 LEU A N 1
ATOM 646 C CA . LEU A 1 85 ? -3.022 9.896 3.380 1.00 93.81 85 LEU A CA 1
ATOM 647 C C . LEU A 1 85 ? -1.906 10.038 2.342 1.00 93.81 85 LEU A C 1
ATOM 649 O O . LEU A 1 85 ? -2.192 10.008 1.153 1.00 93.81 85 LEU A O 1
ATOM 653 N N . VAL A 1 86 ? -0.642 10.115 2.770 1.00 94.50 86 VAL A N 1
ATOM 654 C CA . VAL A 1 86 ? 0.507 10.152 1.855 1.00 94.50 86 VAL A CA 1
ATOM 655 C C . VAL A 1 86 ? 0.610 8.837 1.087 1.00 94.50 86 VAL A C 1
ATOM 657 O O . VAL A 1 86 ? 0.711 8.860 -0.134 1.00 94.50 86 VAL A O 1
ATOM 660 N N . ALA A 1 87 ? 0.498 7.691 1.771 1.00 94.00 87 ALA A N 1
ATOM 661 C CA . ALA A 1 87 ? 0.467 6.386 1.103 1.00 94.00 87 ALA A CA 1
ATOM 662 C C . ALA A 1 87 ? -0.701 6.272 0.113 1.00 94.00 87 ALA A C 1
ATOM 664 O O . ALA A 1 87 ? -0.519 5.753 -0.984 1.00 94.00 87 ALA A O 1
ATOM 665 N N . LEU A 1 88 ? -1.884 6.784 0.472 1.00 94.75 88 LEU A N 1
ATOM 666 C CA . LEU A 1 88 ? -3.031 6.818 -0.433 1.00 94.75 88 LEU A CA 1
ATOM 667 C C . LEU A 1 88 ? -2.747 7.661 -1.680 1.00 94.75 88 LEU A C 1
ATOM 669 O O . LEU A 1 88 ? -2.989 7.192 -2.785 1.00 94.75 88 LEU A O 1
ATOM 673 N N . VAL A 1 89 ? -2.212 8.872 -1.516 1.00 95.12 89 VAL A N 1
ATOM 674 C CA . VAL A 1 89 ? -1.869 9.751 -2.644 1.00 95.12 89 VAL A CA 1
ATOM 675 C C . VAL A 1 89 ? -0.832 9.091 -3.549 1.00 95.12 89 VAL A C 1
ATOM 677 O O . VAL A 1 89 ? -1.048 9.034 -4.755 1.00 95.12 89 VAL A O 1
ATOM 680 N N . LEU A 1 90 ? 0.242 8.527 -2.988 1.00 94.81 90 LEU A N 1
ATOM 681 C CA . LEU A 1 90 ? 1.258 7.808 -3.764 1.00 94.81 90 LEU A CA 1
ATOM 682 C C . LEU A 1 90 ? 0.655 6.631 -4.540 1.00 94.81 90 LEU A C 1
ATOM 684 O O . LEU A 1 90 ? 0.982 6.435 -5.704 1.00 94.81 90 LEU A O 1
ATOM 688 N N . TYR A 1 91 ? -0.266 5.887 -3.927 1.0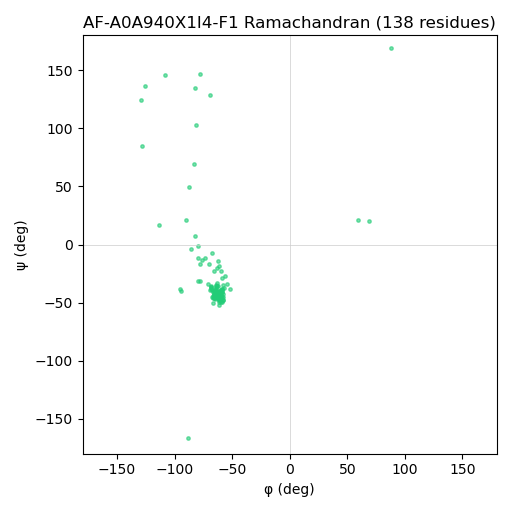0 93.94 91 TYR A N 1
ATOM 689 C CA . TYR A 1 91 ? -0.941 4.766 -4.579 1.00 93.94 91 TYR A CA 1
ATOM 690 C C . TYR A 1 91 ? -1.886 5.206 -5.708 1.00 93.94 91 TYR A C 1
ATOM 692 O O . TYR A 1 91 ? -1.979 4.548 -6.742 1.00 93.94 91 TYR A O 1
ATOM 700 N N . LEU A 1 92 ? -2.578 6.339 -5.547 1.00 94.56 92 LEU A N 1
ATOM 701 C CA . LEU A 1 92 ? -3.410 6.919 -6.606 1.00 94.56 92 LEU A CA 1
ATOM 702 C C . LEU A 1 92 ? -2.562 7.427 -7.775 1.00 94.56 92 LEU A C 1
ATOM 704 O O . LEU A 1 92 ? -2.941 7.234 -8.928 1.00 94.56 92 LEU A O 1
ATOM 708 N N . VAL A 1 93 ? -1.406 8.031 -7.488 1.00 94.88 93 VAL A N 1
ATOM 709 C CA . VAL A 1 93 ? -0.434 8.436 -8.514 1.00 94.88 93 VAL A CA 1
ATOM 710 C C . VAL A 1 93 ? 0.087 7.214 -9.272 1.00 94.88 93 VAL A C 1
ATOM 712 O O . VAL A 1 93 ? 0.122 7.243 -10.499 1.00 94.88 93 VAL A O 1
ATOM 715 N N . ASP A 1 94 ? 0.409 6.122 -8.576 1.00 93.56 94 ASP A N 1
ATOM 716 C CA . ASP A 1 94 ? 0.818 4.853 -9.196 1.00 93.56 94 ASP A CA 1
ATOM 717 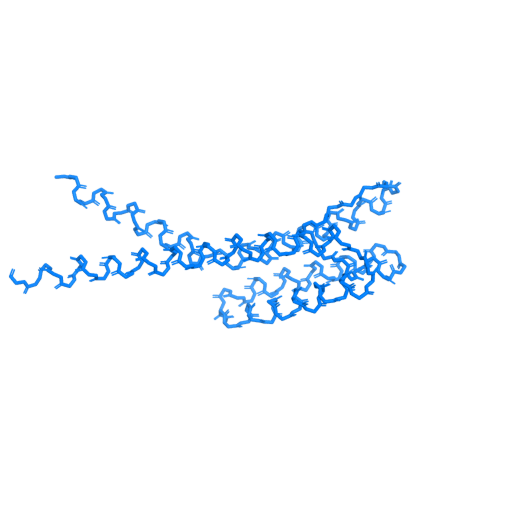C C . ASP A 1 94 ? -0.285 4.263 -10.093 1.00 93.56 94 ASP A C 1
ATOM 719 O O . ASP A 1 94 ? -0.031 3.843 -11.221 1.00 93.56 94 ASP A O 1
ATOM 723 N N . THR A 1 95 ? -1.541 4.343 -9.646 1.00 93.12 95 THR A N 1
ATOM 724 C CA . THR A 1 95 ? -2.711 3.918 -10.434 1.00 93.12 95 THR A CA 1
ATOM 725 C C . THR A 1 95 ? -2.865 4.754 -11.709 1.00 93.12 95 THR A C 1
ATOM 727 O O . THR A 1 95 ? -3.104 4.212 -12.789 1.00 93.12 95 THR A O 1
ATOM 730 N N . ALA A 1 96 ? -2.718 6.078 -11.601 1.00 93.88 96 ALA A N 1
ATOM 731 C CA . ALA A 1 96 ? -2.776 6.983 -12.745 1.00 93.88 96 ALA A CA 1
ATOM 732 C C . ALA A 1 96 ? -1.621 6.727 -13.723 1.00 93.88 96 ALA A C 1
ATOM 734 O O . ALA A 1 96 ? -1.827 6.732 -14.936 1.00 93.88 96 ALA A O 1
ATOM 735 N N . PHE A 1 97 ? -0.427 6.433 -13.205 1.00 93.25 97 PHE A N 1
ATOM 736 C CA . PHE A 1 97 ? 0.727 6.040 -14.007 1.00 93.25 97 PHE A CA 1
ATOM 737 C C . PHE A 1 97 ? 0.487 4.723 -14.761 1.00 93.25 97 PHE A C 1
ATOM 739 O O . PHE A 1 97 ? 0.788 4.635 -15.954 1.00 93.25 97 PHE A O 1
ATOM 746 N N . ALA A 1 98 ? -0.108 3.720 -14.108 1.00 91.12 98 ALA A N 1
ATOM 747 C CA . ALA A 1 98 ? -0.481 2.462 -14.750 1.00 91.12 98 ALA A CA 1
ATOM 748 C C . ALA A 1 98 ? -1.496 2.683 -15.885 1.00 91.12 98 ALA A C 1
ATOM 750 O O . ALA A 1 98 ? -1.351 2.099 -16.959 1.00 91.12 98 ALA A O 1
ATOM 751 N N . ALA A 1 99 ? -2.479 3.567 -15.681 1.00 92.56 99 ALA A N 1
ATOM 752 C CA . ALA A 1 99 ? -3.456 3.928 -16.707 1.00 92.56 99 ALA A CA 1
ATOM 753 C C . ALA A 1 99 ? -2.806 4.655 -17.894 1.00 92.56 99 ALA A C 1
ATOM 755 O O . ALA A 1 99 ? -3.044 4.282 -19.041 1.00 92.56 99 ALA A O 1
ATOM 756 N N . TYR A 1 100 ? -1.941 5.637 -17.623 1.00 93.06 100 TYR A N 1
ATOM 757 C CA . TYR A 1 100 ? -1.173 6.349 -18.649 1.00 93.06 100 TYR A CA 1
ATOM 758 C C . TYR A 1 100 ? -0.297 5.399 -19.477 1.00 93.06 100 TYR A C 1
ATOM 760 O O . TYR A 1 100 ? -0.227 5.518 -20.696 1.00 93.06 100 TYR A O 1
ATOM 768 N N . SER A 1 101 ? 0.308 4.405 -18.825 1.00 89.94 101 SER A N 1
ATOM 769 C CA . SER A 1 101 ? 1.163 3.397 -19.464 1.00 89.94 101 SER A CA 1
ATOM 770 C C . SER A 1 101 ? 0.380 2.246 -20.110 1.00 89.94 101 SER A C 1
ATOM 772 O O . SER A 1 101 ? 0.980 1.268 -20.547 1.00 89.94 101 SER A O 1
ATOM 774 N N . THR A 1 102 ? -0.956 2.323 -20.174 1.00 89.75 102 THR A N 1
ATOM 775 C CA . THR A 1 102 ? -1.856 1.288 -20.728 1.00 89.75 102 THR A CA 1
ATOM 776 C C . THR A 1 102 ? -1.766 -0.088 -20.046 1.00 89.75 102 THR A C 1
ATOM 778 O O . THR A 1 102 ? -2.201 -1.104 -20.591 1.00 89.75 102 THR A O 1
ATOM 781 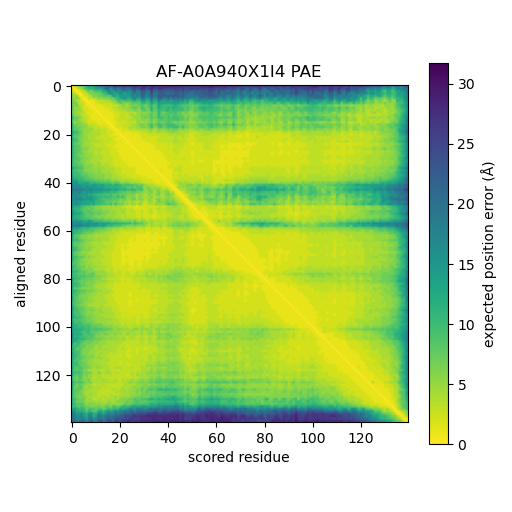N N . LEU A 1 103 ? -1.264 -0.135 -18.809 1.00 86.81 103 LEU A N 1
ATOM 782 C CA . LEU A 1 103 ? -1.152 -1.343 -17.989 1.00 86.81 103 LEU A CA 1
ATOM 783 C C . LEU A 1 103 ? -2.486 -1.637 -17.285 1.00 86.81 103 LEU A C 1
ATOM 785 O O . LEU A 1 103 ? -2.621 -1.516 -16.065 1.00 86.81 103 LEU A O 1
ATOM 789 N N . TRP A 1 104 ? -3.495 -2.027 -18.069 1.00 87.50 104 TRP A N 1
ATOM 790 C CA . TRP A 1 104 ? -4.874 -2.220 -17.600 1.00 87.50 104 TRP A CA 1
ATOM 791 C C . TRP A 1 104 ? -5.014 -3.245 -16.475 1.00 87.50 104 TRP A C 1
ATOM 793 O O . TRP A 1 104 ? -5.817 -3.049 -15.565 1.00 87.50 104 TRP A O 1
ATOM 803 N N . SER A 1 105 ? -4.209 -4.307 -16.489 1.00 85.25 105 SER A N 1
ATOM 804 C CA . SER A 1 105 ? -4.188 -5.304 -15.414 1.00 85.25 105 SER A CA 1
ATOM 805 C C . SER A 1 105 ? -3.744 -4.694 -14.076 1.00 85.25 105 SER A C 1
ATOM 807 O O . SER A 1 105 ? -4.340 -4.985 -13.038 1.00 85.25 105 SER A O 1
ATOM 809 N N . GLY A 1 106 ? -2.765 -3.783 -14.105 1.00 85.44 106 GLY A N 1
ATOM 810 C CA . GLY A 1 106 ? -2.333 -3.003 -12.947 1.00 85.44 106 GLY A CA 1
ATOM 811 C C . GLY A 1 106 ? -3.434 -2.071 -12.444 1.00 85.44 106 GLY A C 1
ATOM 812 O O . GLY A 1 106 ? -3.738 -2.075 -11.252 1.00 85.44 106 GLY A O 1
ATOM 813 N N . VAL A 1 107 ? -4.096 -1.342 -13.349 1.00 88.81 107 VAL A N 1
ATOM 814 C CA . VAL A 1 107 ? -5.212 -0.440 -13.005 1.00 88.81 107 VAL A CA 1
ATOM 815 C C . VAL A 1 107 ? -6.357 -1.198 -12.334 1.00 88.81 107 VAL A C 1
ATOM 817 O O . VAL A 1 107 ? -6.817 -0.796 -11.266 1.00 88.81 107 VAL A O 1
ATOM 820 N N . ILE A 1 108 ? -6.799 -2.312 -12.925 1.00 91.38 108 ILE A N 1
ATOM 821 C CA . ILE A 1 108 ? -7.889 -3.132 -12.380 1.00 91.38 108 ILE A CA 1
ATOM 822 C C . ILE A 1 108 ? -7.530 -3.614 -10.973 1.00 91.38 108 ILE A C 1
ATOM 824 O O . ILE A 1 108 ? -8.348 -3.497 -10.060 1.00 91.38 108 ILE A O 1
ATOM 828 N N . MET A 1 109 ? -6.300 -4.096 -10.769 1.00 90.75 109 MET A N 1
ATOM 829 C CA . MET A 1 109 ? -5.867 -4.557 -9.453 1.00 90.75 109 MET A CA 1
ATOM 830 C C . MET A 1 109 ? -5.862 -3.424 -8.417 1.00 90.75 109 MET A C 1
ATOM 832 O O . MET A 1 109 ? -6.368 -3.610 -7.310 1.00 90.75 109 MET A O 1
ATOM 836 N N . HIS A 1 110 ? -5.380 -2.231 -8.777 1.00 91.44 110 HIS A N 1
ATOM 837 C CA . HIS A 1 110 ? -5.401 -1.059 -7.896 1.00 91.44 110 HIS A CA 1
ATOM 838 C C . HIS A 1 110 ? -6.828 -0.666 -7.495 1.00 91.44 110 HIS A C 1
ATOM 840 O O . HIS A 1 110 ? -7.097 -0.422 -6.316 1.00 91.44 110 HIS A O 1
ATOM 846 N N . VAL A 1 111 ? -7.766 -0.671 -8.447 1.00 91.31 111 VAL A N 1
ATOM 847 C CA . VAL A 1 111 ? -9.188 -0.397 -8.187 1.00 91.31 111 VAL A CA 1
ATOM 848 C C . VAL A 1 111 ? -9.785 -1.433 -7.233 1.00 91.31 111 VAL A C 1
ATOM 850 O O . VAL A 1 111 ? -10.456 -1.058 -6.270 1.00 91.31 111 VAL A O 1
ATOM 853 N N . VAL A 1 112 ? -9.510 -2.725 -7.444 1.00 91.75 112 VAL A N 1
ATOM 854 C CA . VAL A 1 112 ? -9.973 -3.806 -6.557 1.00 91.75 112 VAL A CA 1
ATOM 855 C C . VAL A 1 112 ? -9.429 -3.619 -5.140 1.00 91.75 112 VAL A C 1
ATOM 857 O O . VAL A 1 112 ? -10.189 -3.682 -4.172 1.00 91.75 112 VAL A O 1
ATOM 860 N N . VAL A 1 113 ? -8.134 -3.337 -4.995 1.00 89.56 113 VAL A N 1
ATOM 861 C CA . VAL A 1 113 ? -7.504 -3.104 -3.689 1.00 89.56 113 VAL A CA 1
ATOM 862 C C . VAL A 1 113 ? -8.129 -1.897 -2.984 1.00 89.56 113 VAL A C 1
ATOM 864 O O . VAL A 1 113 ? -8.499 -2.001 -1.811 1.00 89.56 113 VAL A O 1
ATOM 867 N N . LEU A 1 114 ? -8.315 -0.774 -3.685 1.00 90.12 114 LEU A N 1
ATOM 868 C CA . LEU A 1 114 ? -8.959 0.421 -3.131 1.00 90.12 114 LEU A CA 1
ATOM 869 C C . LEU A 1 114 ? -10.404 0.148 -2.705 1.00 90.12 114 LEU A C 1
ATOM 871 O O . LEU A 1 114 ? -10.813 0.593 -1.630 1.00 90.12 114 LEU A O 1
ATOM 875 N N . ALA A 1 115 ? -11.161 -0.622 -3.490 1.00 90.75 115 ALA A N 1
ATOM 876 C CA . ALA A 1 115 ? -12.521 -1.018 -3.143 1.00 90.75 115 ALA A CA 1
ATOM 877 C C . ALA A 1 115 ? -12.552 -1.849 -1.850 1.00 90.75 115 ALA A C 1
ATOM 879 O O . ALA A 1 115 ? -13.322 -1.539 -0.940 1.00 90.75 115 ALA A O 1
ATOM 880 N N . LEU A 1 116 ? -11.673 -2.848 -1.713 1.00 89.00 116 LEU A N 1
ATOM 881 C CA . LEU A 1 116 ? -11.583 -3.682 -0.508 1.00 89.00 116 LEU A CA 1
ATOM 882 C C . LEU A 1 116 ? -11.203 -2.866 0.737 1.00 89.00 116 LEU A C 1
ATOM 884 O O . LEU A 1 116 ? -11.800 -3.040 1.804 1.00 89.00 116 LEU A O 1
ATOM 888 N N . VAL A 1 117 ? -10.250 -1.939 0.611 1.00 87.50 117 VAL A N 1
ATOM 889 C CA . VAL A 1 117 ? -9.867 -1.033 1.706 1.00 87.50 117 VAL A CA 1
ATOM 890 C C . VAL A 1 117 ? -11.023 -0.096 2.064 1.00 87.50 117 VAL A C 1
ATOM 892 O O . VAL A 1 117 ? -11.322 0.086 3.247 1.00 87.50 117 VAL A O 1
ATOM 895 N N . GLY A 1 118 ? -11.715 0.455 1.065 1.00 88.31 118 GLY A N 1
ATOM 896 C CA . GLY A 1 118 ? -12.888 1.308 1.249 1.00 88.31 118 GLY A CA 1
ATOM 897 C C . GLY A 1 118 ? -14.028 0.592 1.975 1.00 88.31 118 GLY A C 1
ATOM 898 O O . GLY A 1 118 ? -14.598 1.141 2.925 1.00 88.31 118 GLY A O 1
ATOM 899 N N . ILE A 1 119 ? -14.310 -0.659 1.600 1.00 89.56 119 ILE A N 1
ATOM 900 C CA . ILE A 1 119 ? -15.277 -1.527 2.285 1.00 89.56 119 ILE A CA 1
ATOM 901 C C . ILE A 1 119 ? -14.857 -1.736 3.742 1.00 89.56 119 ILE A C 1
ATOM 903 O O . ILE A 1 119 ? -15.667 -1.512 4.640 1.00 89.56 119 ILE A O 1
ATOM 907 N N . ALA A 1 120 ? -13.595 -2.091 4.002 1.00 86.06 120 ALA A N 1
ATOM 908 C CA . ALA A 1 120 ? -13.100 -2.327 5.359 1.00 86.06 120 ALA A CA 1
ATOM 909 C C . ALA A 1 120 ? -13.224 -1.080 6.256 1.00 86.06 120 ALA A C 1
ATOM 911 O O . ALA A 1 120 ? -13.673 -1.175 7.401 1.00 86.06 120 ALA A O 1
ATOM 912 N N . VAL A 1 121 ? -12.884 0.103 5.735 1.00 86.56 121 VAL A N 1
ATOM 913 C CA . VAL A 1 121 ? -13.014 1.373 6.469 1.00 86.56 121 VAL A CA 1
ATOM 914 C C . VAL A 1 121 ? -14.482 1.707 6.737 1.00 86.56 121 VAL A C 1
ATOM 916 O O . VAL A 1 121 ? -14.833 2.082 7.858 1.00 86.56 121 VAL A O 1
ATOM 919 N N . THR A 1 122 ? -15.348 1.553 5.736 1.00 89.25 122 THR A N 1
ATOM 920 C CA . THR A 1 122 ? -16.779 1.870 5.848 1.00 89.25 122 THR A CA 1
ATOM 921 C C . THR A 1 122 ? -17.480 0.926 6.821 1.00 89.25 122 THR A C 1
ATOM 923 O O . THR A 1 122 ? -18.214 1.386 7.697 1.00 89.25 122 THR A O 1
ATOM 926 N N . ALA A 1 123 ? -17.197 -0.376 6.742 1.00 85.44 123 ALA A N 1
ATOM 927 C CA . ALA A 1 123 ? -17.681 -1.374 7.691 1.00 85.44 123 ALA A CA 1
ATOM 928 C C . ALA A 1 123 ? -17.214 -1.055 9.118 1.00 85.44 123 ALA A C 1
ATOM 930 O O . ALA A 1 123 ? -18.028 -1.015 10.037 1.00 85.44 123 ALA A O 1
ATOM 931 N N . GLY A 1 124 ? -15.934 -0.712 9.303 1.00 85.06 124 GLY A N 1
ATOM 932 C CA . GLY A 1 124 ? -15.400 -0.311 10.606 1.00 85.06 124 GLY A CA 1
ATOM 933 C C . GLY A 1 124 ? -16.098 0.916 11.202 1.00 85.06 124 GLY A C 1
ATOM 934 O O . GLY A 1 124 ? -16.358 0.949 12.403 1.00 85.06 124 GLY A O 1
ATOM 935 N N . ARG A 1 125 ? -16.443 1.917 10.380 1.00 86.88 125 ARG A N 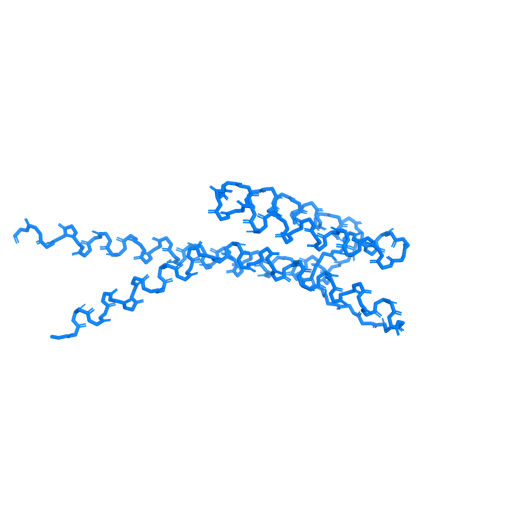1
ATOM 936 C CA . ARG A 1 125 ? -17.214 3.093 10.824 1.00 86.88 125 ARG A CA 1
ATOM 937 C C . ARG A 1 125 ? -18.634 2.716 11.250 1.00 86.88 125 ARG A C 1
ATOM 939 O O . ARG A 1 125 ? -19.078 3.175 12.298 1.00 86.88 125 ARG A O 1
ATOM 946 N N . ARG A 1 126 ? -19.316 1.860 10.481 1.00 86.94 126 ARG A N 1
ATOM 947 C CA . ARG A 1 126 ? -20.672 1.381 10.804 1.00 86.94 126 ARG A CA 1
ATOM 948 C C . ARG A 1 126 ? -20.703 0.591 12.114 1.00 86.94 126 ARG A C 1
ATOM 950 O O . ARG A 1 126 ? -21.537 0.884 12.962 1.00 86.94 126 ARG A O 1
ATOM 957 N N . LEU A 1 127 ? -19.748 -0.317 12.322 1.00 86.50 127 LEU A N 1
ATOM 958 C CA . LEU A 1 127 ? -19.632 -1.093 13.565 1.00 86.50 127 LEU A CA 1
ATOM 959 C C . LEU A 1 127 ? -19.392 -0.188 14.783 1.00 86.50 127 LEU A C 1
ATOM 961 O O . LEU A 1 127 ? -20.001 -0.375 15.831 1.00 86.50 127 LEU A O 1
ATOM 965 N N . LYS A 1 128 ? -18.551 0.848 14.646 1.00 84.88 128 LYS A N 1
ATOM 966 C CA . LYS A 1 128 ? -18.337 1.834 15.720 1.00 84.88 128 LYS A CA 1
ATOM 967 C C . LYS A 1 128 ? -19.593 2.644 16.037 1.00 84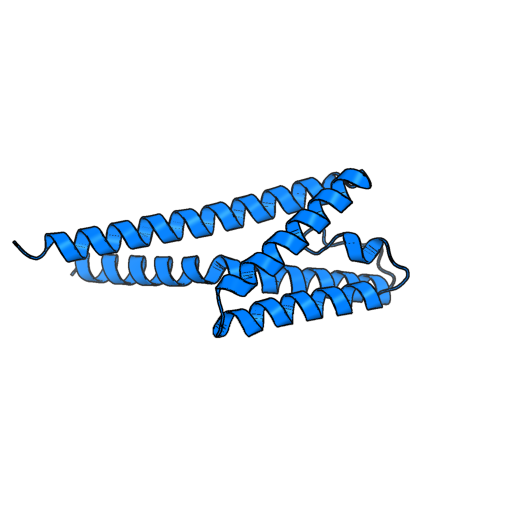.88 128 LYS A C 1
ATOM 969 O O . LYS A 1 128 ? -19.849 2.913 17.206 1.00 84.88 128 LYS A O 1
ATOM 974 N N . ALA A 1 129 ? -20.364 3.023 15.020 1.00 85.88 129 ALA A N 1
ATOM 975 C CA . ALA A 1 129 ? -21.625 3.733 15.214 1.00 85.88 129 ALA A CA 1
ATOM 976 C C . ALA A 1 129 ? -22.662 2.859 15.940 1.00 85.88 129 ALA A C 1
ATOM 978 O O . ALA A 1 129 ? -23.324 3.343 16.854 1.00 85.88 129 ALA A O 1
ATOM 979 N N . GLN A 1 130 ? -22.748 1.568 15.596 1.00 85.06 130 GLN A N 1
ATOM 980 C CA . GLN A 1 130 ? -23.611 0.603 16.289 1.00 85.06 130 GLN A CA 1
ATOM 981 C C . GLN A 1 130 ? -23.228 0.459 17.769 1.00 85.06 130 GLN A C 1
ATOM 983 O O . GLN A 1 130 ? -24.082 0.612 18.635 1.00 85.06 130 GLN A O 1
ATOM 988 N N . LEU A 1 131 ? -21.937 0.287 18.072 1.00 83.19 131 LEU A N 1
ATOM 989 C CA . LEU A 1 131 ? -21.440 0.211 19.454 1.00 83.19 131 LEU A CA 1
ATOM 990 C C . LEU A 1 131 ? -21.749 1.472 20.276 1.00 83.19 131 LEU A C 1
ATOM 992 O O . LEU A 1 131 ? -22.074 1.388 21.463 1.00 83.19 131 LEU A O 1
ATOM 996 N N . ALA A 1 132 ? -21.643 2.650 19.656 1.00 82.25 132 ALA A N 1
ATOM 997 C CA . ALA A 1 132 ? -21.974 3.914 20.305 1.00 82.25 132 ALA A CA 1
ATOM 998 C C . ALA A 1 132 ? -23.479 4.020 20.609 1.00 82.25 132 ALA A C 1
ATOM 1000 O O . ALA A 1 132 ? -23.843 4.443 21.705 1.00 82.25 132 ALA A O 1
ATOM 1001 N N . ALA A 1 133 ? -24.340 3.585 19.682 1.00 83.50 133 ALA A N 1
ATOM 1002 C CA . ALA A 1 133 ? -25.788 3.552 19.877 1.00 83.50 133 ALA A CA 1
ATOM 1003 C C . ALA A 1 133 ? -26.203 2.573 20.992 1.00 83.50 133 ALA A C 1
ATOM 1005 O O . ALA A 1 133 ? -26.986 2.939 21.866 1.00 83.50 133 ALA A O 1
ATOM 1006 N N . GLU A 1 134 ? -25.614 1.372 21.030 1.00 78.75 134 GLU A N 1
ATOM 1007 C CA . GLU A 1 134 ? -25.853 0.373 22.086 1.00 78.75 134 GLU A CA 1
ATOM 1008 C C . GLU A 1 134 ? -25.411 0.867 23.475 1.00 78.75 134 GLU A C 1
ATOM 1010 O O . GLU A 1 134 ? -26.059 0.586 24.480 1.00 78.75 134 GLU A O 1
ATOM 1015 N N . THR A 1 135 ? -24.323 1.641 23.550 1.00 69.94 135 THR A N 1
ATOM 1016 C CA . THR A 1 135 ? -23.818 2.186 24.823 1.00 69.94 135 THR A CA 1
ATOM 1017 C C . THR A 1 135 ? -24.601 3.426 25.279 1.00 69.94 135 THR A C 1
ATOM 1019 O O . THR A 1 135 ? -24.744 3.652 26.480 1.00 69.94 135 THR A O 1
ATOM 1022 N N . GLY A 1 136 ? -25.116 4.230 24.342 1.00 63.84 136 GLY A N 1
ATOM 1023 C CA . GLY A 1 136 ? -25.920 5.423 24.624 1.00 63.84 136 GLY A CA 1
ATOM 1024 C C . GLY A 1 136 ? -27.373 5.124 25.008 1.00 63.84 136 GLY A C 1
ATOM 1025 O O . GLY A 1 136 ? -27.938 5.851 25.819 1.00 63.84 136 GLY A O 1
ATOM 1026 N N . GLY A 1 137 ? -27.956 4.041 24.483 1.00 54.28 137 GLY A N 1
ATOM 1027 C CA . GLY A 1 137 ? -29.329 3.615 24.787 1.00 54.28 137 GLY A CA 1
ATOM 1028 C C . GLY A 1 137 ? -29.514 2.946 26.155 1.00 54.28 137 GLY A C 1
ATOM 1029 O O . GLY A 1 137 ? -30.639 2.816 26.613 1.00 54.28 137 GLY A O 1
ATOM 1030 N N . ASN A 1 138 ? -28.430 2.563 26.837 1.00 52.38 138 ASN A N 1
ATOM 1031 C CA . ASN A 1 138 ? -28.469 1.883 28.140 1.00 52.38 138 ASN A CA 1
ATOM 1032 C C . ASN A 1 138 ? -28.441 2.858 29.342 1.00 52.38 138 ASN A C 1
ATOM 1034 O O . ASN A 1 138 ? -28.002 2.490 30.430 1.00 52.38 138 ASN A O 1
ATOM 1038 N N . LYS A 1 139 ? -28.817 4.128 29.121 1.00 47.16 139 LYS A N 1
ATOM 1039 C CA . LYS A 1 139 ? -28.846 5.211 30.124 1.00 47.16 139 LYS A CA 1
ATOM 1040 C C . LYS A 1 139 ? -30.263 5.714 30.460 1.00 47.16 139 LYS A C 1
ATOM 1042 O O . LYS A 1 139 ? -30.382 6.806 31.012 1.00 47.16 139 LYS A O 1
ATOM 1047 N N . VAL A 1 140 ? -31.309 4.957 30.132 1.00 44.75 140 VAL A N 1
ATOM 1048 C CA . VAL A 1 140 ? -32.703 5.280 30.489 1.00 44.75 140 VAL A CA 1
ATOM 1049 C C . VAL A 1 140 ? -33.274 4.171 31.353 1.00 44.75 140 VAL A C 1
ATOM 1051 O O . VAL A 1 140 ? -33.092 2.998 30.959 1.00 44.75 140 VAL A O 1
#

Secondary structure (DSSP, 8-state):
-HHHHHHHHHHHHHHHHHTHHHHHHHHHHHHHHHHHHHHHTT-----TTS-SGGGGSSSTHHHHHHHHHHHHHHHHTTT-GGGHHHHHHHHHHHHHHHHHTT-HHHHHHHHHHHHHHHHHHHHHHHHHHHHHHHHHGGG-

Foldseek 3Di:
DVVVVVLVVLVVLLVVLVLLLLVLLLQQLVQLLVQLVCVVVVHPDHDLSHFDVLVVDPHSVSSNVSSVVSNVLSVCCVVPVCSSVVVVVVLVVSLVVCVVVVVVVSNVSSVVSVVVNVVSNVSSVVSVVVSVVVVVVVPD

Mean predicted aligned error: 6.08 Å

Solvent-accessible surface area (backbone atoms only — not comparable to full-atom values): 7249 Å² total; per-residue (Å²): 119,67,68,64,57,50,49,54,51,47,52,50,50,25,56,54,24,69,46,41,69,47,52,49,35,39,48,32,13,50,33,16,34,48,36,19,52,30,50,71,70,70,45,98,60,78,57,52,72,20,71,58,62,36,73,79,44,89,62,37,63,47,17,45,53,52,13,50,50,33,38,48,42,33,55,51,28,77,83,41,59,74,48,50,56,55,56,49,51,55,51,52,51,33,37,50,49,24,52,75,70,67,37,57,70,42,30,53,39,48,52,52,51,52,50,54,52,51,49,37,47,53,51,19,51,52,43,47,51,50,54,50,50,62,63,62,66,73,77,118